Protein AF-A0A101FPK7-F1 (afdb_monomer_lite)

Secondary structure (DSSP, 8-state):
-----TTTTT---HHHHTS-GGGGPPPHHHHHHHHHHTSHHHHTTTTTTS--SSSSPPPPHHHHHHHHHHHHHTT--HHHHHHHHHH-HHHHH-

pLDDT: mean 80.17, std 13.28, range [43.28, 96.69]

Radius of gyration: 13.92 Å; chains: 1; bounding box: 33×34×32 Å

Foldseek 3Di:
DADDPPPPVPDDDPVNVVDDPVLQDDDPVVVVVVVVLPPVVNCVVVPVPADPDDDPHDDGPSVVVLLVVVCVVVVHDSVVSVVCCVVRSNSSSD

Structure (mmCIF, N/CA/C/O backbone):
data_AF-A0A101FPK7-F1
#
_entry.id   AF-A0A101FPK7-F1
#
loop_
_atom_site.group_PDB
_atom_site.id
_atom_site.type_symbol
_atom_site.label_atom_id
_atom_site.label_alt_id
_atom_site.label_comp_id
_atom_site.label_asym_id
_atom_site.label_entity_id
_atom_site.label_seq_id
_atom_site.pdbx_PDB_ins_code
_atom_site.Cartn_x
_atom_site.Cartn_y
_atom_site.Cartn_z
_atom_site.occupancy
_atom_site.B_iso_or_equiv
_atom_site.auth_seq_id
_atom_site.auth_comp_id
_at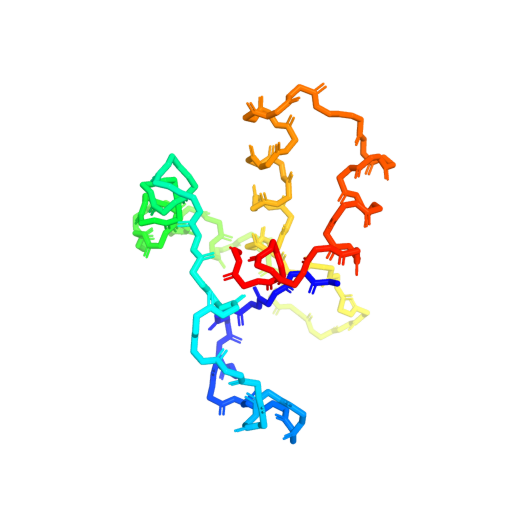om_site.auth_asym_id
_atom_site.auth_atom_id
_atom_site.pdbx_PDB_model_num
ATOM 1 N N . MET A 1 1 ? 7.004 -4.610 5.194 1.00 59.72 1 MET A N 1
ATOM 2 C CA . MET A 1 1 ? 7.213 -4.462 3.734 1.00 59.72 1 MET A CA 1
ATOM 3 C C . MET A 1 1 ? 5.858 -4.644 3.066 1.00 59.72 1 MET A C 1
ATOM 5 O O . MET A 1 1 ? 5.172 -5.586 3.457 1.00 59.72 1 MET A O 1
ATOM 9 N N . LEU A 1 2 ? 5.455 -3.728 2.174 1.00 66.19 2 LEU A N 1
ATOM 10 C CA . LEU A 1 2 ? 4.197 -3.845 1.418 1.00 66.19 2 LEU A CA 1
ATOM 11 C C . LEU A 1 2 ? 4.228 -5.102 0.549 1.00 66.19 2 LEU A C 1
ATOM 13 O O . LEU A 1 2 ? 5.300 -5.472 0.056 1.00 66.19 2 LEU A O 1
ATOM 17 N N . ARG A 1 3 ? 3.081 -5.756 0.365 1.00 62.62 3 ARG A N 1
ATOM 18 C CA . ARG A 1 3 ? 2.989 -6.878 -0.572 1.00 62.62 3 ARG A CA 1
ATOM 19 C C . ARG A 1 3 ? 2.949 -6.382 -2.007 1.00 62.62 3 ARG A C 1
ATOM 21 O O . ARG A 1 3 ? 2.456 -5.304 -2.302 1.00 62.62 3 ARG A O 1
ATOM 28 N N . LEU A 1 4 ? 3.507 -7.194 -2.893 1.00 59.47 4 LEU A N 1
ATOM 29 C CA . LEU A 1 4 ? 3.556 -6.931 -4.323 1.00 59.47 4 LEU A CA 1
ATOM 30 C C . LEU A 1 4 ? 2.662 -7.900 -5.059 1.00 59.47 4 LEU A C 1
ATOM 32 O O . LEU A 1 4 ? 2.643 -9.088 -4.729 1.00 59.47 4 LEU A O 1
ATOM 36 N N . ARG A 1 5 ? 2.015 -7.415 -6.116 1.00 54.44 5 ARG A N 1
ATOM 37 C CA . ARG A 1 5 ? 1.225 -8.251 -7.015 1.00 54.44 5 ARG A CA 1
ATOM 38 C C . ARG A 1 5 ? 2.066 -8.859 -8.142 1.00 54.44 5 ARG A C 1
ATOM 40 O O . ARG A 1 5 ? 1.593 -9.742 -8.852 1.00 54.44 5 ARG A O 1
ATOM 47 N N . GLN A 1 6 ? 3.321 -8.440 -8.334 1.00 48.25 6 GLN A N 1
ATOM 48 C CA . GLN A 1 6 ? 4.132 -8.946 -9.447 1.00 48.25 6 GLN A CA 1
ATOM 49 C C . GLN A 1 6 ? 4.434 -10.456 -9.340 1.00 48.25 6 GLN A C 1
ATOM 51 O O . GLN A 1 6 ? 5.276 -10.900 -8.563 1.00 48.25 6 GLN A O 1
ATOM 56 N N . VAL A 1 7 ? 3.744 -11.220 -10.198 1.00 43.28 7 VAL A N 1
ATOM 57 C CA . VAL A 1 7 ? 4.043 -12.563 -10.749 1.00 43.28 7 VAL A CA 1
ATOM 58 C C . VAL A 1 7 ? 4.132 -13.730 -9.744 1.00 43.28 7 VAL A C 1
ATOM 60 O O . VAL A 1 7 ? 4.071 -14.888 -10.144 1.00 43.28 7 VAL A O 1
ATOM 63 N N . ARG A 1 8 ? 4.166 -13.471 -8.433 1.00 44.94 8 ARG A N 1
ATOM 64 C CA . ARG A 1 8 ? 4.037 -14.482 -7.361 1.00 44.94 8 ARG A CA 1
ATOM 65 C C . ARG A 1 8 ? 2.901 -14.156 -6.379 1.00 44.94 8 ARG A C 1
ATOM 67 O O . ARG A 1 8 ? 2.990 -14.485 -5.200 1.00 44.94 8 ARG A O 1
ATOM 74 N N . ALA A 1 9 ? 1.854 -13.487 -6.867 1.00 48.34 9 ALA A N 1
ATOM 75 C CA . ALA A 1 9 ? 0.734 -12.976 -6.070 1.00 48.34 9 ALA A CA 1
ATOM 76 C C . ALA A 1 9 ? -0.080 -14.052 -5.324 1.00 48.34 9 ALA A C 1
ATOM 78 O O . ALA A 1 9 ? -0.784 -13.713 -4.379 1.00 48.34 9 ALA A O 1
ATOM 79 N N . ASP A 1 10 ? 0.060 -15.331 -5.678 1.00 51.31 10 ASP A N 1
ATOM 80 C CA . ASP A 1 10 ? -0.653 -16.426 -5.005 1.00 51.31 10 ASP A CA 1
ATOM 81 C C . ASP A 1 10 ? 0.083 -16.986 -3.775 1.00 51.31 10 ASP A C 1
ATOM 83 O O . ASP A 1 10 ? -0.398 -17.915 -3.127 1.00 51.31 10 ASP A O 1
ATOM 87 N N . GLN A 1 11 ? 1.252 -16.443 -3.409 1.00 54.88 11 GLN A N 1
ATOM 88 C CA . GLN A 1 11 ? 1.962 -16.889 -2.207 1.00 54.88 11 GLN A CA 1
ATOM 89 C C . GLN A 1 11 ? 1.432 -16.191 -0.952 1.00 54.88 11 GLN A C 1
ATOM 91 O O . GLN A 1 11 ? 1.995 -15.220 -0.442 1.00 54.88 11 GLN A O 1
ATOM 96 N N . ILE A 1 12 ? 0.337 -16.734 -0.430 1.00 63.44 12 ILE A N 1
ATOM 97 C CA . ILE A 1 12 ? -0.111 -16.501 0.942 1.00 63.44 12 ILE A CA 1
ATOM 98 C C . ILE A 1 12 ? 0.934 -17.140 1.871 1.00 63.44 12 ILE A C 1
ATOM 100 O O . ILE A 1 12 ? 1.254 -18.322 1.743 1.00 63.44 12 ILE A O 1
ATOM 104 N N . THR A 1 13 ? 1.509 -16.365 2.791 1.00 69.75 13 THR A N 1
ATOM 105 C CA . THR A 1 13 ? 2.387 -16.933 3.822 1.00 69.75 13 THR A CA 1
ATOM 106 C C . THR A 1 13 ? 1.539 -17.721 4.812 1.00 69.75 13 THR A C 1
ATOM 108 O O . THR A 1 13 ? 0.382 -17.379 5.046 1.00 69.75 13 THR A O 1
ATOM 111 N N . PHE A 1 14 ? 2.114 -18.752 5.434 1.00 76.38 14 PHE A N 1
ATOM 112 C CA . PHE A 1 14 ? 1.413 -19.591 6.412 1.00 76.38 14 PHE A CA 1
ATOM 113 C C . PHE A 1 14 ? 0.623 -18.770 7.447 1.00 76.38 14 PHE A C 1
ATOM 115 O O . PHE A 1 14 ? -0.538 -19.059 7.705 1.00 76.38 14 PHE A O 1
ATOM 122 N N . PHE A 1 15 ? 1.211 -17.691 7.971 1.00 73.19 15 PHE A N 1
ATOM 123 C CA . PHE A 1 15 ? 0.567 -16.829 8.965 1.00 73.19 15 PHE A CA 1
ATOM 124 C C . PHE A 1 15 ? -0.629 -16.028 8.435 1.00 73.19 15 PHE A C 1
ATOM 126 O O . PHE A 1 15 ? -1.539 -15.730 9.202 1.00 73.19 15 PHE A O 1
ATOM 133 N N . ASP A 1 16 ? -0.680 -15.701 7.144 1.00 73.19 16 ASP A N 1
ATOM 134 C CA . ASP A 1 16 ? -1.813 -14.948 6.591 1.00 73.19 16 ASP A CA 1
ATOM 135 C C . ASP A 1 16 ? -3.087 -15.778 6.515 1.00 73.19 16 ASP A C 1
ATOM 137 O O . ASP A 1 16 ? -4.181 -15.216 6.547 1.00 73.19 16 ASP A O 1
ATOM 141 N N . ALA A 1 17 ? -2.947 -17.100 6.383 1.00 78.62 17 ALA A N 1
ATOM 142 C CA . ALA A 1 17 ? -4.078 -18.017 6.363 1.00 78.62 17 ALA A CA 1
ATOM 143 C C . ALA A 1 17 ? -4.807 -18.044 7.715 1.00 78.62 17 ALA A C 1
ATOM 145 O O . ALA A 1 17 ? -6.006 -18.298 7.756 1.00 78.62 17 ALA A O 1
ATOM 146 N N . PHE A 1 18 ? -4.100 -17.731 8.806 1.00 84.06 18 PHE A N 1
ATOM 147 C CA . PHE A 1 18 ? -4.674 -17.626 10.150 1.00 84.06 18 PHE A CA 1
ATOM 148 C C . PHE A 1 18 ? -5.196 -16.230 10.480 1.00 84.06 18 PHE A C 1
ATOM 150 O O . PHE A 1 18 ? -5.784 -16.033 11.542 1.00 84.06 18 PHE A O 1
ATOM 157 N N . LEU A 1 19 ? -4.962 -15.249 9.609 1.00 81.00 19 LEU A N 1
ATOM 158 C CA . LEU A 1 19 ? -5.354 -13.879 9.875 1.00 81.00 19 LEU A CA 1
ATOM 159 C C . LEU A 1 19 ? -6.847 -13.677 9.558 1.00 81.00 19 LEU A C 1
ATOM 161 O O . LEU A 1 19 ? -7.259 -13.998 8.438 1.00 81.00 19 LEU A O 1
ATOM 165 N N . PRO A 1 20 ? -7.644 -13.104 10.480 1.00 84.25 20 PRO A N 1
ATOM 166 C CA . PRO A 1 20 ? -9.023 -12.724 10.197 1.00 84.25 20 PRO A CA 1
ATOM 167 C C . PRO A 1 20 ? -9.128 -11.828 8.952 1.00 84.25 20 PRO A C 1
ATOM 169 O O . PRO A 1 20 ? -8.267 -10.959 8.763 1.00 84.25 20 PRO A O 1
ATOM 172 N N . PRO A 1 21 ? -10.164 -12.008 8.112 1.00 79.94 21 PRO A N 1
ATOM 173 C CA . PRO A 1 21 ? -10.349 -11.206 6.904 1.00 79.94 21 PRO A CA 1
ATOM 174 C C . PRO A 1 21 ? -10.489 -9.713 7.222 1.00 79.94 21 PRO A C 1
ATOM 176 O O . PRO A 1 21 ? -9.885 -8.905 6.526 1.00 79.94 21 PRO A O 1
ATOM 179 N N . ASP A 1 22 ? -11.146 -9.368 8.331 1.00 83.25 22 ASP A N 1
ATOM 180 C CA . ASP A 1 22 ? -11.388 -7.987 8.772 1.00 83.25 22 ASP A CA 1
ATOM 181 C C . ASP A 1 22 ? -10.091 -7.183 9.000 1.00 83.25 22 ASP A C 1
ATOM 183 O O . ASP A 1 22 ? -10.060 -5.961 8.889 1.00 83.25 22 ASP A O 1
ATOM 187 N N . LEU A 1 23 ? -8.964 -7.852 9.289 1.00 81.44 23 LEU A N 1
ATOM 188 C CA . LEU A 1 23 ? -7.661 -7.185 9.448 1.00 81.44 23 LEU A CA 1
ATOM 189 C C . LEU A 1 23 ? -7.022 -6.775 8.114 1.00 81.44 23 LEU A C 1
ATOM 191 O O . LEU A 1 23 ? -6.008 -6.067 8.106 1.00 81.44 23 LEU A O 1
ATOM 195 N N . ARG A 1 24 ? -7.584 -7.238 6.996 1.00 77.69 24 ARG A N 1
ATOM 196 C CA . ARG A 1 24 ? -7.187 -6.851 5.638 1.00 77.69 24 ARG A CA 1
ATOM 197 C C . ARG A 1 24 ? -7.981 -5.649 5.137 1.00 77.69 24 ARG A C 1
ATOM 199 O O . ARG A 1 24 ? -7.623 -5.103 4.096 1.00 77.69 24 ARG A O 1
ATO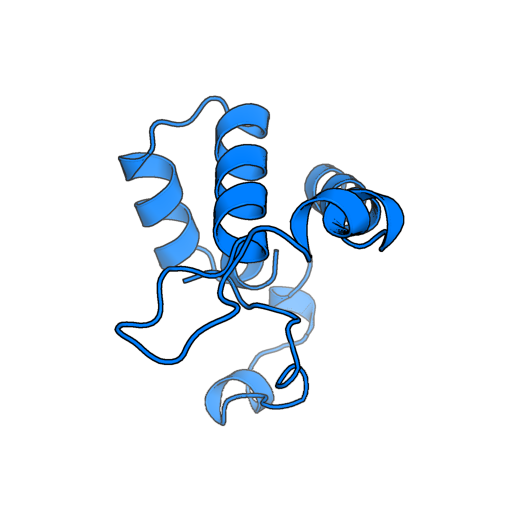M 206 N N . ASP A 1 25 ? -9.007 -5.225 5.870 1.00 84.19 25 ASP A N 1
ATOM 207 C CA . ASP A 1 25 ? -9.835 -4.106 5.456 1.00 84.19 25 ASP A CA 1
ATOM 208 C C . ASP A 1 25 ? -9.051 -2.795 5.505 1.00 84.19 25 ASP A C 1
ATOM 210 O O . ASP A 1 25 ? -8.345 -2.457 6.465 1.00 84.19 25 ASP A O 1
ATOM 214 N N . LEU A 1 26 ? -9.175 -2.051 4.412 1.00 86.06 26 LEU A N 1
ATOM 215 C CA . LEU A 1 26 ? -8.570 -0.744 4.242 1.00 86.06 26 LEU A CA 1
ATOM 216 C C . LEU A 1 26 ? -9.596 0.339 4.591 1.00 86.06 26 LEU A C 1
ATOM 218 O O . LEU A 1 26 ? -10.766 0.215 4.224 1.00 86.06 26 LEU A O 1
ATOM 222 N N . PRO A 1 27 ? -9.170 1.439 5.241 1.00 88.06 27 PRO A N 1
ATOM 223 C CA . PRO A 1 27 ? -9.990 2.641 5.348 1.00 88.06 27 PRO A CA 1
ATOM 224 C C . PRO A 1 27 ? -10.494 3.078 3.969 1.00 88.06 27 PRO A C 1
ATOM 226 O O . PRO A 1 27 ? -9.765 2.952 2.986 1.00 88.06 27 PRO A O 1
ATOM 229 N N . GLU A 1 28 ? -11.706 3.631 3.896 1.00 88.88 28 GLU A N 1
ATOM 230 C CA . GLU A 1 28 ? -12.384 3.921 2.623 1.00 88.88 28 GLU A CA 1
ATOM 231 C C . GLU A 1 28 ? -11.523 4.744 1.646 1.00 88.88 28 GLU A C 1
ATOM 233 O O . GLU A 1 28 ? -11.438 4.422 0.459 1.00 88.88 28 GLU A O 1
ATOM 238 N N . ASP A 1 29 ? -10.827 5.766 2.145 1.00 88.38 29 ASP A N 1
ATOM 239 C CA . ASP A 1 29 ? -9.949 6.611 1.329 1.00 88.38 29 ASP A CA 1
ATOM 240 C C . ASP A 1 29 ? -8.775 5.824 0.732 1.00 88.38 29 ASP A C 1
ATOM 242 O O . ASP A 1 29 ? -8.427 5.996 -0.439 1.00 88.38 29 ASP A O 1
ATOM 246 N N . LEU A 1 30 ? -8.193 4.911 1.516 1.00 89.00 30 LEU A N 1
ATOM 247 C CA . LEU A 1 30 ? -7.123 4.037 1.048 1.00 89.00 30 LEU A CA 1
ATOM 248 C C . LEU A 1 30 ? -7.638 2.965 0.100 1.00 89.00 30 LEU A C 1
ATOM 250 O O . LEU A 1 30 ? -6.956 2.672 -0.871 1.00 89.00 30 LEU A O 1
ATOM 254 N N . ALA A 1 31 ? -8.835 2.425 0.314 1.00 89.94 31 ALA A N 1
ATOM 255 C CA . ALA A 1 31 ? -9.435 1.469 -0.611 1.00 89.94 31 ALA A CA 1
ATOM 256 C C . ALA A 1 31 ? -9.680 2.098 -1.996 1.00 89.94 31 ALA A C 1
ATOM 258 O O . ALA A 1 31 ? -9.440 1.467 -3.028 1.00 89.94 31 ALA A O 1
ATOM 259 N N . LYS A 1 32 ? -10.104 3.369 -2.044 1.00 90.75 32 LYS A N 1
ATOM 260 C CA . LYS A 1 32 ? -10.238 4.125 -3.303 1.00 90.75 32 LYS A CA 1
ATOM 261 C C . LYS A 1 32 ? -8.887 4.312 -3.988 1.00 90.75 32 LYS A C 1
ATOM 263 O O . LYS A 1 32 ? -8.776 4.082 -5.191 1.00 90.75 32 LYS A O 1
ATOM 268 N N . LEU A 1 33 ? -7.868 4.703 -3.225 1.00 90.62 33 LEU A N 1
ATOM 269 C CA . LEU A 1 33 ? -6.514 4.886 -3.742 1.00 90.62 33 LEU A CA 1
ATOM 270 C C . LEU A 1 33 ? -5.912 3.566 -4.242 1.00 90.62 33 LEU A C 1
ATOM 272 O O . LEU A 1 33 ? -5.356 3.531 -5.336 1.00 90.62 33 LEU A O 1
ATOM 276 N N . ASP A 1 34 ? -6.082 2.483 -3.486 1.00 89.88 34 ASP A N 1
ATOM 277 C CA . ASP A 1 34 ? -5.655 1.134 -3.854 1.00 89.88 34 ASP A CA 1
ATOM 278 C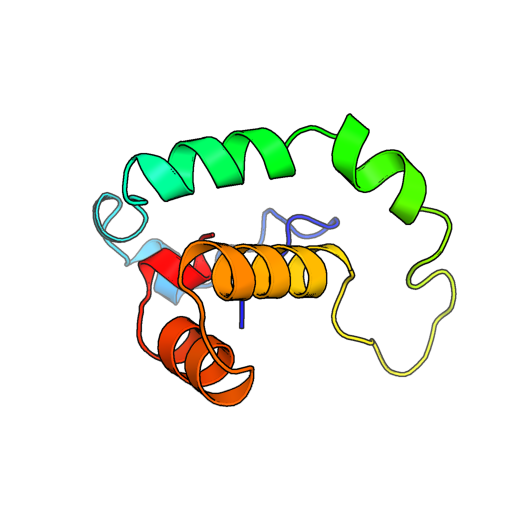 C . ASP A 1 34 ? -6.309 0.703 -5.168 1.00 89.88 34 ASP A C 1
ATOM 280 O O . ASP A 1 34 ? -5.622 0.280 -6.094 1.00 89.88 34 ASP A O 1
ATOM 284 N N . LYS A 1 35 ? -7.622 0.912 -5.320 1.00 89.69 35 LYS A N 1
ATOM 285 C CA . LYS A 1 35 ? -8.333 0.625 -6.573 1.00 89.69 35 LYS A CA 1
ATOM 286 C C . LYS A 1 35 ? -7.763 1.399 -7.766 1.00 89.69 35 LYS A C 1
ATOM 288 O O . LYS A 1 35 ? -7.641 0.824 -8.845 1.00 89.69 35 LYS A O 1
ATOM 293 N N . CYS A 1 36 ? -7.411 2.672 -7.586 1.00 88.69 36 CYS A N 1
ATOM 294 C CA . CYS A 1 36 ? -6.787 3.483 -8.636 1.00 88.69 36 CYS A CA 1
ATOM 295 C C . CYS A 1 36 ? -5.381 2.985 -8.993 1.00 88.69 36 CYS A C 1
ATOM 297 O O . CYS A 1 36 ? -5.045 2.902 -10.172 1.00 88.69 36 CYS A O 1
ATOM 299 N N . LEU A 1 37 ? -4.568 2.637 -7.993 1.00 87.88 37 LEU A N 1
ATOM 300 C CA . LEU A 1 37 ? -3.228 2.088 -8.209 1.00 87.88 37 LEU A CA 1
ATOM 301 C C . LEU A 1 37 ? -3.287 0.683 -8.827 1.00 87.88 37 LEU A C 1
ATOM 303 O O . LEU A 1 37 ? -2.417 0.329 -9.612 1.00 87.88 37 LEU A O 1
ATOM 307 N N . ASN A 1 38 ? -4.332 -0.094 -8.540 1.00 85.25 38 ASN A N 1
ATOM 308 C CA . ASN A 1 38 ? -4.562 -1.422 -9.109 1.00 85.25 38 ASN A CA 1
ATOM 309 C C . ASN A 1 38 ? -4.955 -1.413 -10.597 1.00 85.25 38 ASN A C 1
ATOM 311 O O . ASN A 1 38 ? -5.004 -2.486 -11.203 1.00 85.25 38 ASN A O 1
ATOM 315 N N . ASP A 1 39 ? -5.237 -0.252 -11.195 1.00 86.88 39 ASP A N 1
ATOM 316 C CA . ASP A 1 39 ? -5.460 -0.147 -12.637 1.00 86.88 39 ASP A CA 1
ATOM 317 C C . ASP A 1 39 ? -4.136 -0.368 -13.388 1.00 86.88 39 ASP A C 1
ATOM 319 O O . ASP A 1 39 ? -3.160 0.366 -13.215 1.00 86.88 39 ASP A O 1
ATOM 323 N N . GLU A 1 40 ? -4.104 -1.362 -14.279 1.00 81.00 40 GLU A N 1
ATOM 324 C CA . GLU A 1 40 ? -2.938 -1.667 -15.115 1.00 81.00 40 GLU A CA 1
ATOM 325 C C . GLU A 1 40 ? -2.443 -0.448 -15.903 1.00 81.00 40 GLU A C 1
ATOM 327 O O . GLU A 1 40 ? -1.245 -0.324 -16.167 1.00 81.00 40 GLU A O 1
ATOM 332 N N . ARG A 1 41 ? -3.337 0.486 -16.251 1.00 87.25 41 ARG A N 1
ATOM 333 C CA . ARG A 1 41 ? -2.989 1.730 -16.954 1.00 87.25 41 ARG A CA 1
ATOM 334 C C . ARG A 1 41 ? -2.008 2.588 -16.161 1.00 87.25 41 ARG A C 1
ATOM 336 O O . ARG A 1 41 ? -1.195 3.269 -16.782 1.00 87.25 41 ARG A O 1
ATOM 343 N N . PHE A 1 42 ? -2.061 2.540 -14.830 1.00 85.75 42 PHE A N 1
ATOM 344 C CA . PHE A 1 42 ? -1.151 3.283 -13.963 1.00 85.75 42 PHE A CA 1
ATOM 345 C C . PHE A 1 42 ? 0.266 2.708 -14.011 1.00 85.75 42 PHE A C 1
ATOM 347 O O . PHE A 1 42 ? 1.232 3.459 -14.132 1.00 85.75 42 PHE A O 1
ATOM 354 N N . PHE A 1 43 ? 0.400 1.378 -13.964 1.00 81.00 43 PHE A N 1
ATOM 355 C CA . PHE A 1 43 ? 1.705 0.710 -13.939 1.00 81.00 43 PHE A CA 1
ATOM 356 C C . PHE A 1 43 ? 2.304 0.436 -15.321 1.00 81.00 43 PHE A C 1
ATOM 358 O O . PHE A 1 43 ? 3.520 0.269 -15.433 1.00 81.00 43 PHE A O 1
ATOM 365 N N . ARG A 1 44 ? 1.496 0.454 -16.387 1.00 84.12 44 ARG A N 1
ATOM 366 C CA . ARG A 1 44 ? 1.940 0.212 -17.769 1.00 84.12 44 ARG A CA 1
ATOM 367 C C . ARG A 1 44 ? 3.155 1.050 -18.201 1.00 84.12 44 ARG A C 1
ATOM 369 O O . ARG A 1 44 ? 4.052 0.464 -18.809 1.00 84.12 44 ARG A O 1
ATOM 376 N N . PRO A 1 45 ? 3.254 2.359 -17.892 1.00 85.38 45 PRO A N 1
ATOM 377 C CA . PRO A 1 45 ? 4.436 3.15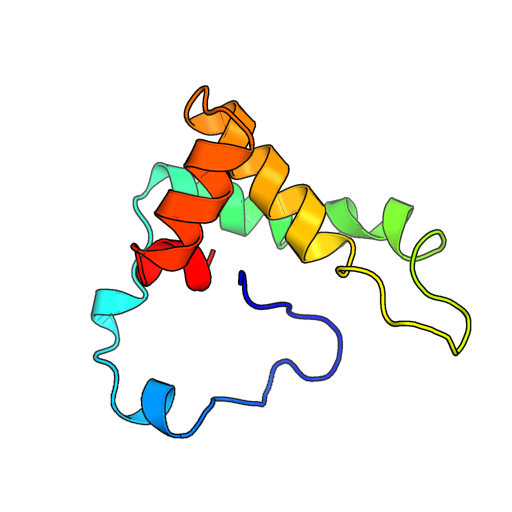4 -18.229 1.00 85.38 45 PRO A CA 1
ATOM 378 C C . PRO A 1 45 ? 5.701 2.666 -17.516 1.00 85.38 45 PRO A C 1
ATOM 380 O O . PRO A 1 45 ? 6.798 2.800 -18.039 1.00 85.38 45 PRO A O 1
ATOM 383 N N . PHE A 1 46 ? 5.559 2.071 -16.333 1.00 78.12 46 PHE A N 1
ATOM 384 C CA . PHE A 1 46 ? 6.661 1.667 -15.467 1.00 78.12 46 PHE A CA 1
ATOM 385 C C . PHE A 1 46 ? 7.175 0.250 -15.768 1.00 78.12 46 PHE A C 1
ATOM 387 O O . PHE A 1 46 ? 8.351 -0.033 -15.539 1.00 78.12 46 PHE A O 1
ATOM 394 N N . CYS A 1 47 ? 6.346 -0.635 -16.332 1.00 74.38 47 CYS A N 1
ATOM 395 C CA . CYS A 1 47 ? 6.706 -2.027 -16.639 1.00 74.38 47 CYS A CA 1
ATOM 396 C C . CYS A 1 47 ? 8.005 -2.175 -17.458 1.00 74.38 47 CYS A C 1
ATOM 398 O O . CYS A 1 47 ? 8.737 -3.143 -17.276 1.00 74.38 47 CYS A O 1
ATOM 400 N N . GLY A 1 48 ? 8.310 -1.219 -18.340 1.00 74.19 48 GLY A N 1
ATOM 401 C CA . GLY A 1 48 ? 9.518 -1.220 -19.173 1.00 74.19 48 GLY A CA 1
ATOM 402 C C . GLY A 1 48 ? 10.767 -0.616 -18.519 1.00 74.19 48 GLY A C 1
ATOM 403 O O . GLY A 1 48 ? 11.826 -0.625 -19.137 1.00 74.19 48 GLY A O 1
ATOM 404 N N . HIS A 1 49 ? 10.671 -0.080 -17.302 1.00 74.56 49 HIS A N 1
ATOM 405 C CA . HIS A 1 49 ? 11.773 0.641 -16.652 1.00 74.56 49 HIS A CA 1
ATOM 406 C C . HIS A 1 49 ? 12.351 -0.082 -15.434 1.00 74.56 49 HIS A C 1
ATOM 408 O O . HIS A 1 49 ? 13.504 0.155 -15.074 1.00 74.56 49 HIS A O 1
ATOM 414 N N . TYR A 1 50 ? 11.586 -0.981 -14.812 1.00 69.06 50 TYR A N 1
ATOM 415 C CA . TYR A 1 50 ? 11.990 -1.657 -13.580 1.00 69.06 50 TYR A CA 1
ATOM 416 C C . TYR A 1 50 ? 12.375 -3.124 -13.813 1.00 69.06 50 TYR A C 1
ATOM 418 O O . TYR A 1 50 ? 11.754 -3.819 -14.608 1.00 69.06 50 TYR A O 1
ATOM 426 N N . HIS A 1 51 ? 13.434 -3.562 -13.118 1.00 62.28 51 HIS A N 1
ATOM 427 C CA . HIS A 1 51 ? 13.992 -4.926 -13.048 1.00 62.28 51 HIS A CA 1
ATOM 428 C C . HIS A 1 51 ? 13.805 -5.819 -14.287 1.00 62.28 51 HIS A C 1
ATOM 430 O O . HIS A 1 51 ? 13.095 -6.817 -14.265 1.00 62.28 51 HIS A O 1
ATOM 436 N N . GLN A 1 52 ? 14.546 -5.509 -15.353 1.00 63.00 52 GLN A N 1
ATOM 437 C CA . GLN A 1 52 ? 14.642 -6.356 -16.553 1.00 63.00 52 GLN A CA 1
ATOM 438 C C . GLN A 1 52 ? 15.806 -7.359 -16.516 1.00 63.00 52 GLN A C 1
ATOM 440 O O . GLN A 1 52 ? 15.946 -8.179 -17.420 1.00 63.00 52 GLN A O 1
ATOM 445 N N . ARG A 1 53 ? 16.693 -7.262 -15.516 1.00 62.31 53 ARG A N 1
ATOM 446 C CA . ARG A 1 53 ? 17.945 -8.029 -15.462 1.00 62.31 53 ARG A CA 1
ATOM 447 C C . ARG A 1 53 ? 18.126 -8.725 -14.112 1.00 62.31 53 ARG A C 1
ATOM 449 O O . ARG A 1 53 ? 17.787 -8.136 -13.083 1.00 62.31 53 ARG A O 1
ATOM 456 N N . PRO A 1 54 ? 18.697 -9.941 -14.095 1.00 53.22 54 PRO A N 1
ATOM 457 C CA . PRO A 1 54 ? 19.084 -10.604 -12.857 1.00 53.22 54 PRO A CA 1
ATOM 458 C C . PRO A 1 54 ? 20.237 -9.844 -12.177 1.00 53.22 54 PRO A C 1
ATOM 460 O O . PRO A 1 54 ? 21.191 -9.420 -12.826 1.00 53.22 54 PRO A O 1
ATOM 463 N N . GLY A 1 55 ? 20.131 -9.651 -10.862 1.00 70.50 55 GLY A N 1
ATOM 464 C CA . GLY A 1 55 ? 21.062 -8.891 -10.021 1.00 70.50 55 GLY A CA 1
ATOM 465 C C . GLY A 1 55 ? 20.509 -8.773 -8.598 1.00 70.50 55 GLY A C 1
ATOM 466 O O . GLY A 1 55 ? 19.551 -9.473 -8.264 1.00 70.50 55 GLY A O 1
ATOM 467 N N . ARG A 1 56 ? 21.056 -7.882 -7.751 1.00 71.12 56 ARG A N 1
ATOM 468 C CA . ARG A 1 56 ? 20.434 -7.599 -6.444 1.00 71.12 56 ARG A CA 1
ATOM 469 C C . ARG A 1 56 ? 18.996 -7.124 -6.700 1.00 71.12 56 ARG A C 1
ATOM 471 O O . ARG A 1 56 ? 18.827 -6.129 -7.410 1.00 71.12 56 ARG A O 1
ATOM 478 N N . PRO A 1 57 ? 17.969 -7.821 -6.191 1.00 65.75 57 PRO A N 1
ATOM 479 C CA . PRO A 1 57 ? 16.600 -7.379 -6.384 1.00 65.75 57 PRO A CA 1
ATOM 480 C C . PRO A 1 57 ? 16.440 -6.030 -5.682 1.00 65.75 57 PRO A C 1
ATOM 482 O O . PRO A 1 57 ? 16.635 -5.925 -4.469 1.00 65.75 57 PRO A O 1
ATOM 485 N N . SER A 1 58 ? 16.154 -4.983 -6.455 1.00 70.31 58 SER A N 1
ATOM 486 C CA . SER A 1 58 ? 15.696 -3.715 -5.890 1.00 70.31 58 SER A CA 1
ATOM 487 C C . SER A 1 58 ? 14.275 -3.899 -5.378 1.00 70.31 58 SER A C 1
ATOM 489 O O . SER A 1 58 ? 13.584 -4.848 -5.756 1.00 70.31 58 SER A O 1
ATOM 491 N N . ILE A 1 59 ? 13.829 -2.973 -4.529 1.00 72.38 59 ILE A N 1
ATOM 492 C CA . ILE A 1 59 ? 12.422 -2.898 -4.144 1.00 72.38 59 ILE A CA 1
ATOM 493 C C . ILE A 1 59 ? 11.595 -2.753 -5.430 1.00 72.38 59 ILE A C 1
ATOM 495 O O . ILE A 1 59 ? 11.878 -1.852 -6.225 1.00 72.38 59 ILE A O 1
ATOM 499 N N . PRO A 1 60 ? 10.604 -3.623 -5.661 1.00 77.38 60 PRO A N 1
ATOM 500 C CA . PRO A 1 60 ? 9.791 -3.538 -6.864 1.00 77.38 60 PRO A CA 1
ATOM 501 C C . PRO A 1 60 ? 9.014 -2.222 -6.932 1.00 77.38 60 PRO A C 1
ATOM 503 O O . PRO A 1 60 ? 8.597 -1.666 -5.913 1.00 77.38 60 PRO A O 1
ATOM 506 N N . ALA A 1 61 ? 8.850 -1.714 -8.152 1.00 79.25 61 ALA A N 1
ATOM 507 C CA . ALA A 1 61 ? 8.331 -0.373 -8.421 1.00 79.25 61 ALA A CA 1
ATOM 508 C C . ALA A 1 61 ? 6.977 -0.107 -7.770 1.00 79.25 61 ALA A C 1
ATOM 510 O O . ALA A 1 61 ? 6.740 0.970 -7.232 1.00 79.25 61 ALA A O 1
ATOM 511 N N . GLU A 1 62 ? 6.114 -1.120 -7.792 1.00 81.94 62 GLU A N 1
ATOM 512 C CA . GLU A 1 62 ? 4.795 -1.075 -7.180 1.00 81.94 62 GLU A CA 1
ATOM 513 C C . GLU A 1 62 ? 4.880 -0.780 -5.674 1.00 81.94 62 GLU A C 1
ATOM 515 O O . GLU A 1 62 ? 4.200 0.129 -5.205 1.00 81.94 62 GLU A O 1
ATOM 520 N N . THR A 1 63 ? 5.769 -1.447 -4.924 1.00 84.56 63 THR A N 1
ATOM 521 C CA . THR A 1 63 ? 5.970 -1.160 -3.491 1.00 84.56 63 THR A CA 1
ATOM 522 C C . THR A 1 63 ? 6.410 0.281 -3.293 1.00 84.56 63 THR A C 1
ATOM 524 O O . THR A 1 63 ? 5.885 0.970 -2.424 1.00 84.56 63 THR A O 1
ATOM 527 N N . TYR A 1 64 ? 7.373 0.748 -4.086 1.00 86.50 64 TYR A N 1
ATOM 528 C CA . TYR A 1 64 ? 7.885 2.105 -3.938 1.00 86.50 64 TYR A CA 1
ATOM 529 C C . TYR A 1 64 ? 6.800 3.159 -4.203 1.00 86.50 64 TYR A C 1
ATOM 531 O O . TYR A 1 64 ? 6.617 4.072 -3.397 1.00 86.50 64 TYR A O 1
ATOM 539 N N . LEU A 1 65 ? 6.035 3.001 -5.284 1.00 88.75 65 LEU A N 1
ATOM 540 C CA . LEU A 1 65 ? 4.957 3.918 -5.656 1.00 88.75 65 LEU A CA 1
ATOM 541 C C . LEU A 1 65 ? 3.806 3.900 -4.640 1.00 88.75 65 LEU A C 1
ATOM 543 O O . LEU A 1 65 ? 3.307 4.964 -4.281 1.00 88.75 65 LEU A O 1
ATOM 547 N N . ARG A 1 66 ? 3.440 2.733 -4.098 1.00 90.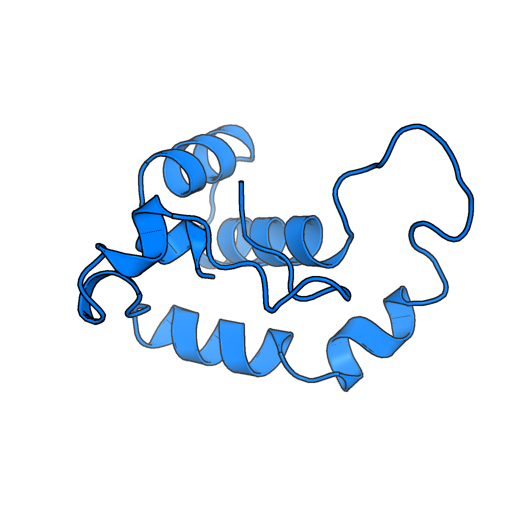75 66 ARG A N 1
ATOM 548 C CA . ARG A 1 66 ? 2.447 2.625 -3.013 1.00 90.75 66 ARG A CA 1
ATOM 549 C C . ARG A 1 66 ? 2.931 3.295 -1.722 1.00 90.75 66 ARG A C 1
ATOM 551 O O . ARG A 1 66 ? 2.176 4.042 -1.104 1.00 90.75 66 ARG A O 1
ATOM 558 N N . MET A 1 67 ? 4.202 3.122 -1.340 1.00 92.25 67 MET A N 1
ATOM 559 C CA . MET A 1 67 ? 4.780 3.838 -0.190 1.00 92.25 67 MET A CA 1
ATOM 560 C C . MET A 1 67 ? 4.785 5.357 -0.404 1.00 92.25 67 MET A C 1
ATOM 562 O O . MET A 1 67 ? 4.478 6.096 0.530 1.00 92.25 67 MET A O 1
ATOM 566 N N . LEU A 1 68 ? 5.088 5.832 -1.618 1.00 92.81 68 LEU A N 1
ATOM 567 C CA . LEU A 1 68 ? 4.984 7.253 -1.965 1.00 92.81 68 LEU A CA 1
ATOM 568 C C . LEU A 1 68 ? 3.541 7.760 -1.888 1.00 92.81 68 LEU A C 1
ATOM 570 O O . LEU A 1 68 ? 3.311 8.852 -1.373 1.00 92.81 68 LEU A O 1
ATOM 574 N N . ALA A 1 69 ? 2.569 6.977 -2.350 1.00 92.75 69 ALA A N 1
ATOM 575 C CA . ALA A 1 69 ? 1.160 7.340 -2.269 1.00 92.75 69 ALA A CA 1
ATOM 576 C C . ALA A 1 69 ? 0.712 7.499 -0.804 1.00 92.75 69 ALA A C 1
ATOM 578 O O . ALA A 1 69 ? 0.135 8.525 -0.452 1.00 92.75 69 ALA A O 1
ATOM 579 N N . LEU A 1 70 ? 1.080 6.557 0.074 1.00 93.50 70 LEU A N 1
ATOM 580 C CA . LEU A 1 70 ? 0.850 6.662 1.523 1.00 93.50 70 LEU A CA 1
ATOM 581 C C . LEU A 1 70 ? 1.541 7.888 2.127 1.00 93.50 70 LEU A C 1
ATOM 583 O O . LEU A 1 70 ? 0.945 8.616 2.921 1.00 93.50 70 LEU A O 1
ATOM 587 N N . LYS A 1 71 ? 2.797 8.128 1.736 1.00 95.25 71 LYS A N 1
ATOM 588 C CA . LY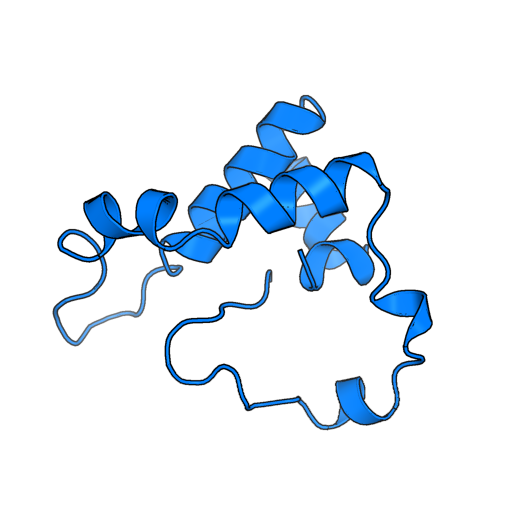S A 1 71 ? 3.571 9.291 2.173 1.00 95.25 71 LYS A CA 1
ATOM 589 C C . LYS A 1 71 ? 2.833 10.591 1.870 1.00 95.25 71 LYS A C 1
ATOM 591 O O . LYS A 1 71 ? 2.694 11.429 2.755 1.00 95.25 71 LYS A O 1
ATOM 596 N N . HIS A 1 72 ? 2.367 10.744 0.633 1.00 94.25 72 HIS A N 1
ATOM 597 C CA . HIS A 1 72 ? 1.681 11.945 0.173 1.00 94.25 72 HIS A CA 1
ATOM 598 C C . HIS A 1 72 ? 0.281 12.084 0.771 1.00 94.25 72 HIS A C 1
ATOM 600 O O . HIS A 1 72 ? -0.056 13.172 1.229 1.00 94.25 72 HIS A O 1
ATOM 606 N N . GLN A 1 73 ? -0.496 10.999 0.837 1.00 92.25 73 GLN A N 1
ATOM 607 C CA . GLN A 1 73 ? -1.856 11.011 1.384 1.00 92.25 73 GLN A CA 1
ATOM 608 C C . GLN A 1 73 ? -1.890 11.450 2.853 1.00 92.25 73 GLN A C 1
ATOM 610 O O . GLN A 1 73 ? -2.815 12.143 3.268 1.00 92.25 73 GLN A O 1
ATOM 615 N N . TYR A 1 74 ? -0.880 11.063 3.637 1.00 92.50 74 TYR A N 1
ATOM 616 C CA . TYR A 1 74 ? -0.820 11.339 5.075 1.00 92.50 74 TYR A CA 1
ATOM 617 C C . TYR A 1 74 ? 0.236 12.382 5.476 1.00 92.50 74 TYR A C 1
ATOM 619 O O . TYR A 1 74 ? 0.447 12.597 6.668 1.00 92.50 74 TYR A O 1
ATOM 627 N N . GLY A 1 75 ? 0.918 13.020 4.517 1.00 95.62 75 GLY A N 1
ATOM 628 C CA . GLY A 1 75 ? 1.940 14.039 4.794 1.00 95.62 75 GLY A CA 1
ATOM 629 C C . GLY A 1 75 ? 3.122 13.532 5.633 1.00 95.62 75 GLY A C 1
ATOM 630 O O . GLY A 1 75 ? 3.619 14.242 6.505 1.00 95.62 75 GLY A O 1
ATOM 631 N N . LEU A 1 76 ? 3.549 12.288 5.415 1.00 96.44 76 LEU A N 1
ATOM 632 C CA . LEU A 1 76 ? 4.529 11.602 6.259 1.00 96.44 76 LEU A CA 1
ATOM 633 C C . LEU A 1 76 ? 5.971 11.790 5.765 1.00 96.44 76 LEU A C 1
ATOM 635 O O . LEU A 1 76 ? 6.242 11.988 4.582 1.00 96.44 76 LEU A O 1
ATOM 639 N N . SER A 1 77 ? 6.932 11.641 6.674 1.00 96.69 77 SER A N 1
ATOM 640 C CA . SER A 1 77 ? 8.339 11.425 6.315 1.00 96.69 77 SER A CA 1
ATOM 641 C C . SER A 1 77 ? 8.599 9.971 5.910 1.00 96.69 77 SER A C 1
ATOM 643 O O . SER A 1 77 ? 7.868 9.063 6.309 1.00 96.69 77 SER A O 1
ATOM 645 N N . ASP A 1 78 ? 9.693 9.714 5.188 1.00 94.06 78 ASP A N 1
ATOM 646 C CA . ASP A 1 78 ? 10.053 8.351 4.761 1.00 94.06 78 ASP A CA 1
ATOM 647 C C . ASP A 1 78 ? 10.202 7.394 5.952 1.00 94.06 78 ASP A C 1
ATOM 649 O O . ASP A 1 78 ? 9.733 6.257 5.916 1.00 94.06 78 ASP A O 1
ATOM 653 N N . ARG A 1 79 ? 10.787 7.877 7.058 1.00 95.69 79 ARG A N 1
ATOM 654 C CA . ARG A 1 79 ? 10.918 7.096 8.295 1.00 95.69 79 ARG A CA 1
ATOM 655 C C . ARG A 1 79 ? 9.552 6.738 8.883 1.00 95.69 79 ARG A C 1
ATOM 657 O O . ARG A 1 79 ? 9.366 5.601 9.309 1.00 95.69 79 ARG A O 1
ATOM 664 N N . GLN A 1 80 ? 8.611 7.683 8.906 1.00 96.44 80 GLN A N 1
ATOM 665 C CA . GLN A 1 80 ? 7.264 7.439 9.428 1.00 96.44 80 GLN A CA 1
ATOM 666 C C . GLN A 1 80 ? 6.500 6.434 8.569 1.00 96.44 80 GLN A C 1
ATOM 668 O O . GLN A 1 80 ? 5.878 5.535 9.124 1.00 96.44 80 GLN A O 1
ATOM 673 N N . VAL A 1 81 ? 6.588 6.531 7.240 1.00 94.88 81 VAL A N 1
ATOM 674 C CA . VAL A 1 81 ? 5.953 5.556 6.339 1.00 94.88 81 VAL A CA 1
ATOM 675 C C . VAL A 1 81 ? 6.510 4.159 6.590 1.00 94.88 81 VAL A C 1
ATOM 677 O O . VAL A 1 81 ? 5.741 3.227 6.802 1.00 94.88 81 VAL A O 1
ATOM 680 N N . CYS A 1 82 ? 7.837 4.007 6.639 1.00 92.69 82 CYS A N 1
ATOM 681 C CA . CYS A 1 82 ? 8.467 2.721 6.941 1.00 92.69 82 CYS A CA 1
ATOM 682 C C . CYS A 1 82 ? 8.016 2.151 8.294 1.00 92.69 82 CYS A C 1
ATOM 684 O O . CYS A 1 82 ? 7.733 0.957 8.384 1.00 92.69 82 CYS A O 1
ATOM 686 N N . ALA A 1 83 ? 7.931 2.992 9.329 1.00 94.12 83 ALA A N 1
ATOM 687 C CA . ALA A 1 83 ? 7.490 2.579 10.658 1.00 94.12 83 ALA A CA 1
ATOM 688 C C . ALA A 1 83 ? 6.016 2.142 10.663 1.00 94.12 83 ALA A C 1
ATOM 690 O O . ALA A 1 83 ? 5.706 1.051 11.134 1.00 94.12 83 ALA A O 1
ATOM 691 N N . LEU A 1 84 ? 5.121 2.942 10.078 1.00 93.12 84 LEU A N 1
ATOM 692 C CA . LEU A 1 84 ? 3.684 2.661 10.053 1.00 93.12 84 LEU A CA 1
ATOM 693 C C . LEU A 1 84 ? 3.337 1.450 9.188 1.00 93.12 84 LEU A C 1
ATOM 695 O O . LEU A 1 84 ? 2.492 0.655 9.577 1.00 93.12 84 LEU A O 1
ATOM 699 N N . VAL A 1 85 ? 4.017 1.262 8.055 1.00 90.94 85 VAL A N 1
ATOM 700 C CA . VAL A 1 85 ? 3.871 0.050 7.232 1.00 90.94 85 VAL A CA 1
ATOM 701 C C . VAL A 1 85 ? 4.375 -1.192 7.971 1.00 90.94 85 VAL A C 1
ATOM 703 O O . VAL A 1 85 ? 3.915 -2.299 7.707 1.00 90.94 85 VAL A O 1
ATOM 706 N N . ASN A 1 86 ? 5.345 -1.057 8.874 1.00 88.81 86 ASN A N 1
ATOM 707 C CA . ASN A 1 86 ? 5.809 -2.190 9.669 1.00 88.81 86 ASN A CA 1
ATOM 708 C C . ASN A 1 86 ? 4.839 -2.534 10.809 1.00 88.81 86 ASN A C 1
ATOM 710 O O . ASN A 1 86 ? 4.629 -3.711 11.092 1.00 88.81 86 ASN A O 1
ATOM 714 N N . ASP A 1 87 ? 4.258 -1.509 11.426 1.00 90.19 87 ASP A N 1
ATOM 715 C CA . ASP A 1 87 ? 3.392 -1.612 12.601 1.00 90.19 87 ASP A CA 1
ATOM 716 C C . ASP A 1 87 ? 1.946 -2.001 12.246 1.00 90.19 87 ASP A C 1
ATOM 718 O O . ASP A 1 87 ? 1.343 -2.868 12.877 1.00 90.19 87 ASP A O 1
ATOM 722 N N . ARG A 1 88 ? 1.384 -1.415 11.181 1.00 88.38 88 ARG A N 1
ATOM 723 C CA . ARG A 1 88 ? -0.018 -1.608 10.794 1.00 88.38 88 ARG A CA 1
ATOM 724 C C . ARG A 1 88 ? -0.165 -2.716 9.768 1.00 88.38 88 ARG A C 1
ATOM 726 O O . ARG A 1 88 ? 0.276 -2.592 8.627 1.00 88.38 88 ARG A O 1
ATOM 733 N N . ILE A 1 89 ? -0.872 -3.774 10.155 1.00 84.12 89 ILE A N 1
ATOM 734 C CA . ILE A 1 89 ? -1.163 -4.906 9.272 1.00 84.12 89 ILE A CA 1
ATOM 735 C C . ILE A 1 89 ? -1.926 -4.457 8.026 1.00 84.12 89 ILE A C 1
ATOM 737 O O . ILE A 1 89 ? -1.471 -4.771 6.933 1.00 84.12 89 ILE A O 1
ATOM 741 N N . SER A 1 90 ? -3.007 -3.683 8.157 1.00 83.81 90 SER A N 1
ATOM 742 C CA . SER A 1 90 ? -3.806 -3.221 7.008 1.00 83.81 90 SER A CA 1
ATOM 743 C C . SER A 1 90 ? -2.968 -2.463 5.975 1.00 83.81 90 SER A C 1
ATOM 745 O O . SER A 1 90 ? -3.127 -2.656 4.775 1.00 83.81 90 SER A O 1
ATOM 747 N N . TRP A 1 91 ? -1.979 -1.685 6.421 1.00 88.06 91 TRP A N 1
ATOM 748 C CA . TRP A 1 91 ? -1.076 -0.957 5.528 1.00 88.06 91 TRP A CA 1
ATOM 749 C C . TRP A 1 91 ? -0.096 -1.867 4.795 1.00 88.06 91 TRP A C 1
ATOM 751 O O . TRP A 1 91 ? 0.451 -1.443 3.795 1.00 88.06 91 TRP A O 1
ATOM 761 N N . ARG A 1 92 ? 0.138 -3.101 5.252 1.00 84.50 92 ARG A N 1
ATOM 762 C CA . ARG A 1 92 ? 0.948 -4.094 4.523 1.00 84.50 92 ARG A CA 1
ATOM 763 C C . ARG A 1 92 ? 0.183 -4.756 3.377 1.00 84.50 92 ARG A C 1
ATOM 765 O O . ARG A 1 92 ? 0.828 -5.375 2.528 1.00 84.50 92 ARG A O 1
ATOM 772 N N . TRP A 1 93 ? -1.148 -4.677 3.421 1.00 79.44 93 TRP A N 1
ATOM 773 C CA . TRP A 1 93 ? -2.070 -5.178 2.399 1.00 79.44 93 TRP A CA 1
ATOM 774 C C . TRP A 1 93 ? -2.470 -4.105 1.383 1.00 79.44 93 TRP A C 1
ATOM 776 O O . TRP A 1 93 ? -2.956 -4.468 0.316 1.00 79.44 93 TRP A O 1
ATOM 786 N N . PHE A 1 94 ? -2.236 -2.827 1.706 1.00 83.62 94 PHE A N 1
ATOM 787 C CA . PHE A 1 94 ? -2.176 -1.747 0.724 1.00 83.62 94 PHE A CA 1
ATOM 788 C C . PHE A 1 94 ? -0.984 -1.935 -0.210 1.00 83.62 94 PHE A C 1
ATOM 790 O O . PHE A 1 94 ? -1.115 -1.519 -1.371 1.00 83.62 94 PHE A O 1
#

Sequence (94 aa):
MLRLRQVRADQITFFDAFLPPDLRDLPEDLAKLDKCLNDERFFRPFCGHYHQRPGRPSIPAETYLRMLALKHQYGLSDRQVCALVNDRISWRWF